Protein AF-M9ZDR6-F1 (afdb_monomer)

Foldseek 3Di:
DWDDDPPAGADDLVCLVVLVVVLVCCLPDPVLVPDDLQVSLVVNLLSQLRNVNDPDCSNVVSLVSSQVSCVVVVHHRDDPDPVCVVVVVVVSVVD

pLDDT: mean 95.87, std 4.5, range [72.38, 98.75]

Structure (mmCIF, N/CA/C/O backbone):
data_AF-M9ZDR6-F1
#
_entry.id   AF-M9ZDR6-F1
#
loop_
_atom_site.group_PDB
_atom_site.id
_atom_site.type_symbol
_atom_site.label_atom_id
_atom_site.label_alt_id
_atom_site.label_comp_id
_atom_site.label_asym_id
_atom_site.label_entity_id
_atom_site.label_seq_id
_atom_site.pdbx_PDB_ins_code
_atom_site.Cartn_x
_atom_site.Cartn_y
_atom_site.Cartn_z
_atom_site.occupancy
_atom_site.B_iso_or_equiv
_atom_site.auth_seq_id
_atom_site.auth_comp_id
_atom_site.auth_asym_id
_atom_site.auth_atom_id
_atom_site.pdbx_PDB_model_num
ATOM 1 N N . ASN A 1 1 ? 20.556 -8.997 -0.919 1.00 72.38 1 ASN A N 1
ATOM 2 C CA . ASN A 1 1 ? 21.274 -7.868 -1.552 1.00 72.38 1 ASN A CA 1
ATOM 3 C C . ASN A 1 1 ? 20.327 -6.698 -1.705 1.00 72.38 1 ASN A C 1
ATOM 5 O O . ASN A 1 1 ? 19.157 -6.939 -1.975 1.00 72.38 1 ASN A O 1
ATOM 9 N N . GLN A 1 2 ? 20.818 -5.475 -1.496 1.00 87.25 2 GLN A N 1
ATOM 10 C CA . GLN A 1 2 ? 20.061 -4.247 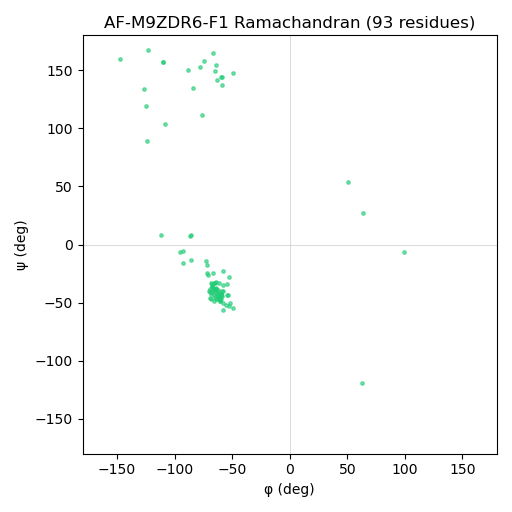-1.751 1.00 87.25 2 GLN A CA 1
ATOM 11 C C . GLN A 1 2 ? 19.644 -4.176 -3.228 1.00 87.25 2 GLN A C 1
ATOM 13 O O . GLN A 1 2 ? 20.406 -4.595 -4.101 1.00 87.25 2 GLN A O 1
ATOM 18 N N . VAL A 1 3 ? 18.452 -3.640 -3.495 1.00 88.38 3 VAL A N 1
ATOM 19 C CA . VAL A 1 3 ? 17.926 -3.411 -4.850 1.00 88.38 3 VAL A CA 1
ATOM 20 C C . VAL A 1 3 ? 17.570 -1.937 -5.048 1.00 88.38 3 VAL A C 1
ATOM 22 O O . VAL A 1 3 ? 17.505 -1.183 -4.078 1.00 88.38 3 VAL A O 1
ATOM 25 N N . PHE A 1 4 ? 17.337 -1.547 -6.301 1.00 88.50 4 PHE A N 1
ATOM 26 C CA . PHE A 1 4 ? 16.939 -0.198 -6.711 1.00 88.50 4 PHE A CA 1
ATOM 27 C C . PHE A 1 4 ? 15.667 -0.288 -7.557 1.00 88.50 4 PHE A C 1
ATOM 29 O O . PHE A 1 4 ? 15.576 -1.139 -8.446 1.00 88.50 4 PHE A O 1
ATOM 36 N N . VAL A 1 5 ? 14.685 0.570 -7.283 1.00 86.81 5 VAL A N 1
ATOM 37 C CA . VAL A 1 5 ? 13.368 0.553 -7.936 1.00 86.81 5 VAL A CA 1
ATOM 38 C C . VAL A 1 5 ? 13.114 1.923 -8.557 1.00 86.81 5 VAL A C 1
ATOM 40 O O . VAL A 1 5 ? 12.580 2.817 -7.912 1.00 86.81 5 VAL A O 1
ATOM 43 N N . GLY A 1 6 ? 13.527 2.114 -9.812 1.00 87.88 6 GLY A N 1
ATOM 44 C CA . GLY A 1 6 ? 13.539 3.455 -10.407 1.00 87.88 6 GLY A CA 1
ATOM 45 C C . GLY A 1 6 ? 14.502 4.361 -9.635 1.00 87.88 6 GLY A C 1
ATOM 46 O O . GLY A 1 6 ? 15.684 4.039 -9.541 1.00 87.88 6 GLY A O 1
ATOM 47 N N . HIS A 1 7 ? 13.994 5.452 -9.057 1.00 88.31 7 HIS A N 1
ATOM 48 C CA . HIS A 1 7 ? 14.760 6.339 -8.171 1.00 88.31 7 HIS A CA 1
ATOM 49 C C . HIS A 1 7 ? 14.638 5.980 -6.679 1.00 88.31 7 HIS A C 1
ATOM 51 O O . HIS A 1 7 ? 15.329 6.571 -5.852 1.00 88.31 7 HIS A O 1
ATOM 57 N N . HIS A 1 8 ? 13.786 5.011 -6.325 1.00 90.50 8 HIS A N 1
ATOM 58 C CA . HIS A 1 8 ? 13.567 4.590 -4.942 1.00 90.50 8 HIS A CA 1
ATOM 59 C C . HIS A 1 8 ? 14.614 3.571 -4.480 1.00 90.50 8 HIS A C 1
ATOM 61 O O . HIS A 1 8 ? 14.903 2.586 -5.173 1.00 90.50 8 HIS A O 1
ATOM 67 N N . ILE A 1 9 ? 15.135 3.783 -3.270 1.00 93.50 9 ILE A N 1
ATOM 68 C CA . ILE A 1 9 ? 15.995 2.838 -2.556 1.00 93.50 9 ILE A CA 1
ATOM 69 C C . ILE A 1 9 ? 15.168 2.271 -1.392 1.00 93.50 9 ILE A C 1
ATOM 71 O O . ILE A 1 9 ? 14.965 2.972 -0.399 1.00 93.50 9 ILE A O 1
ATOM 75 N N . PRO A 1 10 ? 14.664 1.027 -1.491 1.00 93.81 10 PRO A N 1
ATOM 76 C CA . PRO A 1 10 ? 13.891 0.418 -0.418 1.00 93.81 10 PRO A CA 1
ATOM 77 C C . PRO A 1 10 ? 14.753 0.159 0.825 1.00 93.81 10 PRO A C 1
ATOM 79 O O . PRO A 1 10 ? 15.987 0.159 0.723 1.00 93.81 10 PRO A O 1
ATOM 82 N N . PRO A 1 11 ? 14.123 -0.110 1.986 1.00 93.81 11 PRO A N 1
ATOM 83 C CA . PRO A 1 11 ? 14.837 -0.465 3.204 1.00 93.81 11 PRO A CA 1
ATOM 84 C C . PRO A 1 11 ? 15.880 -1.561 2.985 1.00 93.81 11 PRO A C 1
ATOM 86 O O . PRO A 1 11 ? 15.700 -2.468 2.166 1.00 93.81 11 PRO A O 1
ATOM 89 N N . HIS A 1 12 ? 16.963 -1.498 3.758 1.00 95.50 12 HIS A N 1
ATOM 90 C CA . HIS A 1 12 ? 18.004 -2.513 3.699 1.00 95.50 12 HIS A CA 1
ATOM 91 C C . HIS A 1 12 ? 17.418 -3.903 4.013 1.00 95.50 12 HIS A C 1
ATOM 93 O O . HIS A 1 12 ? 16.548 -4.003 4.880 1.00 95.50 12 HIS A O 1
ATOM 99 N N . PRO A 1 13 ? 17.879 -5.005 3.382 1.00 93.56 13 PRO A N 1
ATOM 100 C CA . PRO A 1 13 ? 17.313 -6.338 3.613 1.00 93.56 13 PRO A CA 1
ATOM 101 C C . PRO A 1 13 ? 17.242 -6.772 5.085 1.00 93.56 13 PRO A C 1
ATOM 103 O O . PRO A 1 13 ? 16.365 -7.548 5.448 1.00 93.56 13 PRO A O 1
ATOM 106 N N . GLN A 1 14 ? 18.143 -6.267 5.934 1.00 96.06 14 GLN A N 1
ATOM 107 C CA . GLN A 1 14 ? 18.134 -6.530 7.380 1.00 96.06 14 GLN A CA 1
ATOM 108 C C . GLN A 1 14 ? 16.974 -5.830 8.114 1.00 96.06 14 GLN A C 1
ATOM 110 O O . GLN A 1 14 ? 16.516 -6.323 9.139 1.00 96.06 14 GLN A O 1
ATOM 115 N N . ASP A 1 15 ? 16.471 -4.720 7.572 1.00 96.62 15 ASP A N 1
ATOM 116 C CA . ASP A 1 15 ? 15.372 -3.926 8.129 1.00 96.62 15 ASP A CA 1
ATOM 117 C C . ASP A 1 15 ? 13.994 -4.333 7.592 1.00 96.62 15 ASP A C 1
ATOM 119 O O . ASP A 1 15 ? 12.973 -3.978 8.184 1.00 96.62 15 ASP A O 1
ATOM 123 N N . VAL A 1 16 ? 13.936 -5.091 6.489 1.00 96.81 16 VAL A N 1
ATOM 124 C CA . VAL A 1 16 ? 12.677 -5.490 5.831 1.00 96.81 16 VAL A CA 1
ATOM 125 C C . VAL A 1 16 ? 11.717 -6.167 6.809 1.00 96.81 16 VAL A C 1
ATOM 127 O O . VAL A 1 16 ? 10.529 -5.852 6.814 1.00 96.81 16 VAL A O 1
ATOM 130 N N . GLN A 1 17 ? 12.211 -7.065 7.668 1.00 97.75 17 GLN A N 1
ATOM 131 C CA . GLN A 1 17 ? 11.362 -7.759 8.639 1.00 97.75 17 GLN A CA 1
ATOM 132 C C . GLN A 1 17 ? 10.704 -6.783 9.623 1.00 97.75 17 GLN A C 1
ATOM 134 O O . GLN A 1 17 ? 9.500 -6.882 9.860 1.00 97.75 17 GLN A O 1
ATOM 139 N N . ARG A 1 18 ? 11.472 -5.825 10.157 1.00 98.25 18 ARG A N 1
ATOM 140 C CA . ARG A 1 18 ? 10.964 -4.798 11.075 1.00 98.25 18 ARG A CA 1
ATOM 141 C C . ARG A 1 18 ? 9.916 -3.926 10.384 1.00 98.25 18 ARG A C 1
ATOM 143 O O . ARG A 1 18 ? 8.823 -3.752 10.910 1.00 98.25 18 ARG A O 1
ATOM 150 N N . HIS A 1 19 ? 10.192 -3.458 9.170 1.00 98.25 19 HIS A N 1
ATOM 151 C CA . HIS A 1 19 ? 9.236 -2.639 8.422 1.00 98.25 19 HIS A CA 1
ATOM 152 C C . HIS A 1 19 ? 7.963 -3.393 8.021 1.00 98.25 19 HIS A C 1
ATOM 154 O O . HIS A 1 19 ? 6.880 -2.812 7.999 1.00 98.25 19 HIS A O 1
ATOM 160 N N . MET A 1 20 ? 8.052 -4.695 7.743 1.00 98.56 20 MET A N 1
ATOM 161 C CA . MET A 1 20 ? 6.864 -5.522 7.518 1.00 98.56 20 MET A CA 1
ATOM 162 C C . MET A 1 20 ? 6.025 -5.684 8.790 1.00 98.56 20 MET A C 1
ATOM 164 O O . MET A 1 20 ? 4.798 -5.687 8.705 1.00 98.56 20 MET A O 1
ATOM 168 N N . GLN A 1 21 ? 6.655 -5.784 9.964 1.00 98.62 21 GLN A N 1
ATOM 169 C CA . GLN A 1 21 ? 5.941 -5.797 11.246 1.00 98.62 21 GLN A CA 1
ATOM 170 C C . GLN A 1 21 ? 5.232 -4.461 11.498 1.00 98.62 21 GLN A C 1
ATOM 172 O O . GLN A 1 21 ? 4.047 -4.464 11.823 1.00 98.62 21 GLN A O 1
ATOM 177 N N . GLU A 1 22 ? 5.912 -3.337 11.264 1.00 98.56 22 GLU A N 1
ATOM 178 C CA . GLU A 1 22 ? 5.332 -1.988 11.352 1.00 98.56 22 GLU A CA 1
ATOM 179 C C . GLU A 1 22 ? 4.152 -1.811 10.385 1.00 98.56 22 GLU A C 1
ATOM 181 O O . GLU A 1 22 ? 3.105 -1.288 10.765 1.00 98.56 22 GLU A O 1
ATOM 186 N N . LEU A 1 23 ? 4.278 -2.300 9.146 1.00 98.56 23 LEU A N 1
ATOM 187 C CA . LEU A 1 23 ? 3.196 -2.282 8.162 1.00 98.56 23 LEU A CA 1
ATOM 188 C C . LEU A 1 23 ? 1.981 -3.075 8.649 1.00 98.56 23 LEU A C 1
ATOM 190 O O . LEU A 1 23 ? 0.861 -2.574 8.590 1.00 98.56 23 LEU A O 1
ATOM 194 N N . VAL A 1 24 ? 2.179 -4.300 9.139 1.00 98.56 24 VAL A N 1
ATOM 195 C CA . VAL A 1 24 ? 1.078 -5.125 9.656 1.00 98.56 24 VAL A CA 1
ATOM 196 C C . VAL A 1 24 ? 0.449 -4.488 10.893 1.00 98.56 24 VAL A C 1
ATOM 198 O O . VAL A 1 24 ? -0.773 -4.508 11.023 1.00 98.56 24 VAL A O 1
ATOM 201 N N . GLN A 1 25 ? 1.246 -3.884 11.774 1.00 98.75 25 GLN A N 1
ATOM 202 C CA . GLN A 1 25 ? 0.732 -3.155 12.929 1.00 98.75 25 GLN A CA 1
ATOM 203 C C . GLN A 1 25 ? -0.138 -1.971 12.494 1.00 98.75 25 GLN A C 1
ATOM 205 O O . GLN A 1 25 ? -1.252 -1.828 12.991 1.00 98.75 25 GLN A O 1
ATOM 210 N N . TRP A 1 26 ? 0.320 -1.173 11.525 1.00 98.69 26 TRP A N 1
ATOM 211 C CA . TRP A 1 26 ? -0.459 -0.067 10.970 1.00 98.69 26 TRP A CA 1
ATOM 212 C C . TRP A 1 26 ? -1.741 -0.552 10.281 1.00 98.69 26 TRP A C 1
ATOM 214 O O . TRP A 1 26 ? -2.801 0.007 10.519 1.00 98.69 26 TRP A O 1
ATOM 224 N N . LEU A 1 27 ? -1.698 -1.637 9.497 1.00 98.56 27 LEU A N 1
ATOM 225 C CA . LEU A 1 27 ? -2.886 -2.180 8.816 1.00 98.56 27 LEU A CA 1
ATOM 226 C C . LEU A 1 27 ? -4.028 -2.560 9.772 1.00 98.56 27 LEU A C 1
ATOM 228 O O . LEU A 1 27 ? -5.172 -2.649 9.322 1.00 98.56 27 LEU A O 1
ATOM 232 N N . ASN A 1 28 ? -3.708 -2.812 11.045 1.00 98.25 28 ASN A N 1
ATOM 233 C CA . ASN A 1 28 ? -4.643 -3.201 12.098 1.00 98.25 28 ASN A CA 1
ATOM 234 C C . ASN A 1 28 ? -4.817 -2.117 13.181 1.00 98.25 28 ASN A C 1
ATOM 236 O O . ASN A 1 28 ? -5.438 -2.395 14.206 1.00 98.25 28 ASN A O 1
ATOM 240 N N . SER A 1 29 ? -4.262 -0.914 12.999 1.00 98.62 29 SER A N 1
ATOM 241 C CA . SER A 1 29 ? -4.400 0.173 13.971 1.00 98.62 29 SER A CA 1
ATOM 242 C C . SER A 1 29 ? -5.771 0.843 13.866 1.00 98.62 29 SER A C 1
ATOM 244 O O . SER A 1 29 ? -6.379 0.884 12.796 1.00 98.62 29 SER A O 1
ATOM 246 N N . GLU A 1 30 ? -6.253 1.414 14.973 1.00 98.12 30 GLU A N 1
ATOM 247 C CA . GLU A 1 30 ? -7.500 2.191 14.972 1.00 98.12 30 GLU A CA 1
ATOM 248 C C . GLU A 1 30 ? -7.433 3.368 13.995 1.00 98.12 30 GLU A C 1
ATOM 250 O O . GLU A 1 30 ? -8.389 3.610 13.265 1.00 98.12 30 GLU A O 1
ATOM 255 N N . GLU A 1 31 ? -6.281 4.042 13.928 1.00 97.25 31 GLU A N 1
ATOM 256 C CA . GLU A 1 31 ? -6.021 5.139 12.993 1.00 97.25 31 GLU A CA 1
ATOM 257 C C . GLU A 1 31 ? -6.274 4.711 11.544 1.00 97.25 31 GLU A C 1
ATOM 259 O O . GLU A 1 31 ? -7.046 5.353 10.836 1.00 97.25 31 GLU A O 1
ATOM 264 N N . ALA A 1 32 ? -5.676 3.599 11.103 1.00 97.81 32 ALA A N 1
ATOM 265 C CA . ALA A 1 32 ? -5.836 3.135 9.731 1.00 97.81 32 ALA A CA 1
ATOM 266 C C . ALA A 1 32 ? -7.278 2.697 9.443 1.00 97.81 32 ALA A C 1
ATOM 268 O O . ALA A 1 32 ? -7.794 2.945 8.355 1.00 97.81 32 ALA A O 1
ATOM 269 N N . LEU A 1 33 ? -7.944 2.072 10.417 1.00 95.88 33 LEU A N 1
ATOM 270 C CA . LEU A 1 33 ? -9.326 1.610 10.281 1.00 95.88 33 LEU A CA 1
ATOM 271 C C . LEU A 1 33 ? -10.358 2.751 10.276 1.00 95.88 33 LEU A C 1
ATOM 273 O O . LEU A 1 33 ? -11.483 2.534 9.827 1.00 95.88 33 LEU A O 1
ATOM 277 N N . GLN A 1 34 ? -9.994 3.948 10.744 1.00 97.62 34 GLN A N 1
ATOM 278 C CA . GLN A 1 34 ? -10.834 5.150 10.677 1.00 97.62 34 GLN A CA 1
ATOM 279 C C . GLN A 1 34 ? -10.702 5.917 9.354 1.00 97.62 34 GLN A C 1
ATOM 281 O O . GLN A 1 34 ? -11.538 6.777 9.066 1.00 97.62 34 GLN A O 1
ATOM 286 N N . LEU A 1 35 ? -9.688 5.615 8.537 1.00 98.56 35 LEU A N 1
ATOM 287 C CA . LEU A 1 35 ? -9.522 6.231 7.223 1.00 98.56 35 LEU A CA 1
ATOM 288 C C . LEU A 1 35 ? -10.672 5.863 6.283 1.00 98.56 35 LEU A C 1
ATOM 290 O O . LEU A 1 35 ? -11.272 4.787 6.369 1.00 98.56 35 LEU A O 1
ATOM 294 N N . HIS A 1 36 ? -10.931 6.730 5.302 1.00 98.56 36 HIS A N 1
ATOM 295 C CA . HIS A 1 36 ? -11.838 6.371 4.220 1.00 98.56 36 HIS A CA 1
ATOM 296 C C . HIS A 1 36 ? -11.305 5.112 3.495 1.00 98.56 36 HIS A C 1
ATOM 298 O O . HIS A 1 36 ? -10.108 5.052 3.203 1.00 98.56 36 HIS A O 1
ATOM 304 N N . PRO A 1 37 ? -12.142 4.116 3.130 1.00 98.56 37 PRO A N 1
ATOM 305 C CA . PRO A 1 37 ? -11.657 2.838 2.591 1.00 98.56 37 PRO A CA 1
ATOM 306 C C . PRO A 1 37 ? -10.735 2.945 1.370 1.00 98.56 37 PRO A C 1
ATOM 308 O O . PRO A 1 37 ? -9.809 2.149 1.214 1.00 98.56 37 PRO A O 1
ATOM 311 N N . VAL A 1 38 ? -10.966 3.943 0.510 1.00 98.44 38 VAL A N 1
ATOM 312 C CA . VAL A 1 38 ? -10.104 4.226 -0.652 1.00 98.44 38 VAL A CA 1
ATOM 313 C C . VAL A 1 38 ? -8.722 4.720 -0.218 1.00 98.44 38 VAL A C 1
ATOM 315 O O . VAL A 1 38 ? -7.720 4.290 -0.782 1.00 98.44 38 VAL A O 1
ATOM 318 N N . GLU A 1 39 ? -8.660 5.579 0.798 1.00 98.50 39 GLU A N 1
ATOM 319 C CA . GLU A 1 39 ? -7.407 6.103 1.341 1.00 98.50 39 GLU A CA 1
ATOM 320 C C . GLU A 1 39 ? -6.625 5.007 2.071 1.00 98.50 39 GLU A C 1
ATOM 322 O O . GLU A 1 39 ? -5.447 4.801 1.780 1.00 98.50 39 GLU A O 1
ATOM 327 N N . TYR A 1 40 ? -7.299 4.219 2.919 1.00 98.69 40 TYR A N 1
ATOM 328 C CA . TYR A 1 40 ? -6.714 3.034 3.553 1.00 98.69 40 TYR A CA 1
ATOM 329 C C . TYR A 1 40 ? -6.082 2.097 2.517 1.00 98.69 40 TYR A C 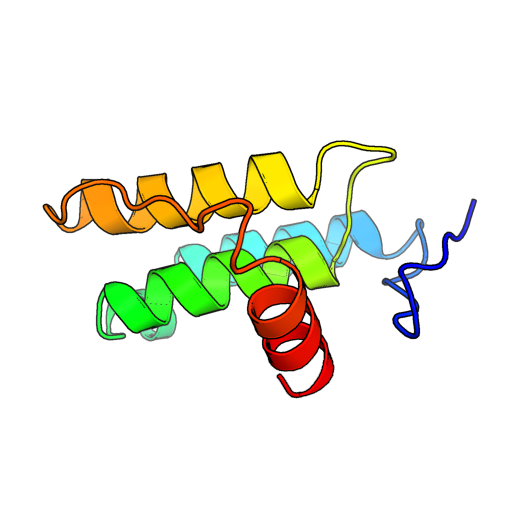1
ATOM 331 O O . TYR A 1 40 ? -4.919 1.711 2.643 1.00 98.69 40 TYR A O 1
ATOM 339 N N . ALA A 1 41 ? -6.827 1.751 1.462 1.00 98.62 41 ALA A N 1
ATOM 340 C CA . ALA A 1 41 ? -6.353 0.839 0.428 1.00 98.62 41 ALA A CA 1
ATOM 341 C C . ALA A 1 41 ? -5.171 1.417 -0.370 1.00 98.62 41 ALA A C 1
ATOM 343 O O . ALA A 1 41 ? -4.225 0.684 -0.673 1.00 98.62 41 ALA A O 1
ATOM 344 N N . ALA A 1 42 ? -5.198 2.718 -0.683 1.00 98.31 42 ALA A N 1
ATOM 345 C CA . ALA A 1 42 ? -4.111 3.406 -1.377 1.00 98.31 42 ALA A CA 1
ATOM 346 C C . ALA A 1 42 ? -2.827 3.457 -0.530 1.00 98.31 42 ALA A C 1
ATOM 348 O O . ALA A 1 42 ? -1.742 3.151 -1.029 1.00 98.31 42 ALA A O 1
ATOM 349 N N . LEU A 1 43 ? -2.943 3.756 0.766 1.00 98.44 43 LEU A N 1
ATOM 350 C CA . LEU A 1 43 ? -1.808 3.776 1.689 1.00 98.44 43 LEU A CA 1
ATOM 351 C C . LEU A 1 43 ? -1.260 2.371 1.965 1.00 98.44 43 LEU A C 1
ATOM 353 O O . LEU A 1 43 ? -0.044 2.186 1.967 1.00 98.44 43 LEU A O 1
ATOM 357 N N . ALA A 1 44 ? -2.122 1.364 2.128 1.00 98.56 44 ALA A 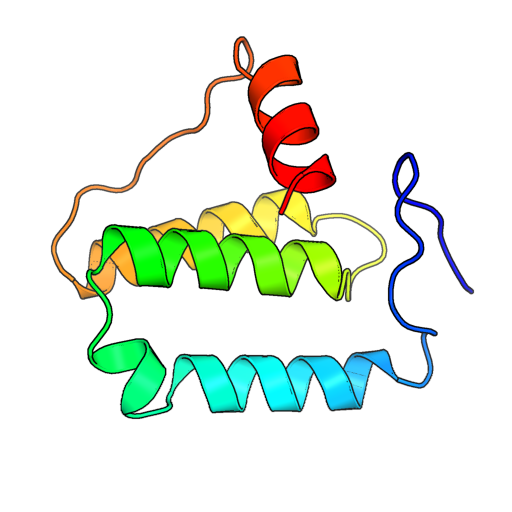N 1
ATOM 358 C CA . ALA A 1 44 ? -1.709 -0.034 2.266 1.00 98.56 44 ALA A CA 1
ATOM 359 C C . ALA A 1 44 ? -0.904 -0.510 1.047 1.00 98.56 44 ALA A C 1
ATOM 361 O O . ALA A 1 44 ? 0.149 -1.138 1.188 1.00 98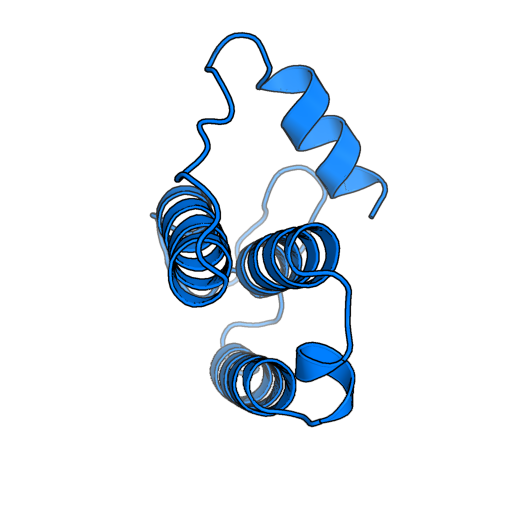.56 44 ALA A O 1
ATOM 362 N N . HIS A 1 45 ? -1.377 -0.165 -0.155 1.00 98.56 45 HIS A N 1
ATOM 363 C CA . HIS A 1 45 ? -0.660 -0.404 -1.401 1.00 98.56 45 HIS A CA 1
ATOM 364 C C . HIS A 1 45 ? 0.720 0.265 -1.391 1.00 98.56 45 HIS A C 1
ATOM 366 O O . HIS A 1 45 ? 1.731 -0.412 -1.597 1.00 98.56 45 HIS A O 1
ATOM 372 N N . TYR A 1 46 ? 0.755 1.581 -1.158 1.00 98.19 46 TYR A N 1
ATOM 373 C CA . TYR A 1 46 ? 1.979 2.376 -1.189 1.00 98.19 46 TYR A CA 1
ATO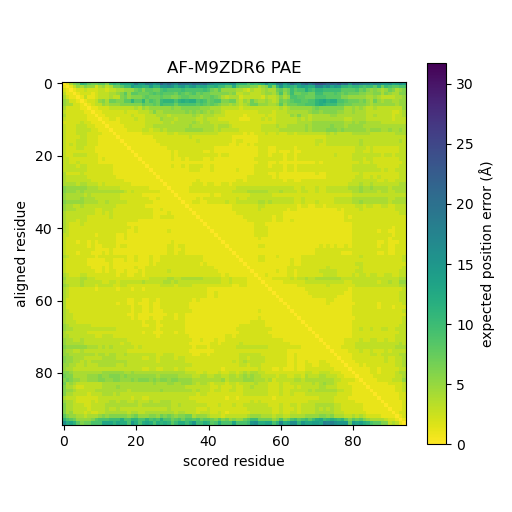M 374 C C . TYR A 1 46 ? 3.011 1.855 -0.188 1.00 98.19 46 TYR A C 1
ATOM 376 O O . TYR A 1 46 ? 4.132 1.540 -0.581 1.00 98.19 46 TYR A O 1
ATOM 384 N N . LYS A 1 47 ? 2.618 1.655 1.076 1.00 98.31 47 LYS A N 1
ATOM 385 C CA . LYS A 1 47 ? 3.526 1.195 2.133 1.00 98.31 47 LYS A CA 1
ATOM 386 C C . LYS A 1 47 ? 4.169 -0.154 1.793 1.00 98.31 47 LYS A C 1
ATOM 388 O O . LYS A 1 47 ? 5.367 -0.313 2.002 1.00 98.31 47 LYS A O 1
ATOM 393 N N . LEU A 1 48 ? 3.434 -1.108 1.210 1.00 98.50 48 LEU A N 1
ATOM 394 C CA . LEU A 1 48 ? 4.033 -2.385 0.796 1.00 98.50 48 LEU A CA 1
ATOM 395 C C . LEU A 1 48 ? 4.988 -2.228 -0.401 1.00 98.50 48 LEU A C 1
ATOM 397 O O . LEU A 1 48 ? 6.048 -2.854 -0.420 1.00 98.50 48 LEU A O 1
ATOM 401 N N . VAL A 1 49 ? 4.639 -1.389 -1.389 1.00 97.25 49 VAL A N 1
ATOM 402 C CA . VAL A 1 49 ? 5.545 -1.086 -2.516 1.00 97.25 49 VAL A CA 1
ATOM 403 C C . VAL A 1 49 ? 6.835 -0.434 -2.014 1.00 97.25 49 VAL A C 1
ATOM 405 O O . VAL A 1 49 ? 7.910 -0.803 -2.488 1.00 97.25 49 VAL A O 1
ATOM 408 N N . TYR A 1 50 ? 6.721 0.477 -1.045 1.00 96.31 50 TYR A N 1
ATOM 409 C CA . TYR A 1 50 ? 7.834 1.198 -0.436 1.00 96.31 50 TYR A CA 1
ATOM 410 C C . TYR A 1 50 ? 8.791 0.264 0.317 1.00 96.31 50 TYR A C 1
ATOM 412 O O . TYR A 1 50 ? 10.003 0.341 0.113 1.00 96.31 50 TYR A O 1
ATOM 420 N N . VAL A 1 51 ? 8.257 -0.649 1.144 1.00 97.75 51 VAL A N 1
ATOM 421 C CA . VAL A 1 51 ? 9.065 -1.639 1.883 1.00 97.75 51 VAL A CA 1
ATOM 422 C C . VAL A 1 51 ? 9.758 -2.624 0.937 1.00 97.75 51 VAL A C 1
ATOM 424 O O . VAL A 1 51 ? 10.873 -3.053 1.216 1.00 97.75 51 VAL A O 1
ATOM 427 N N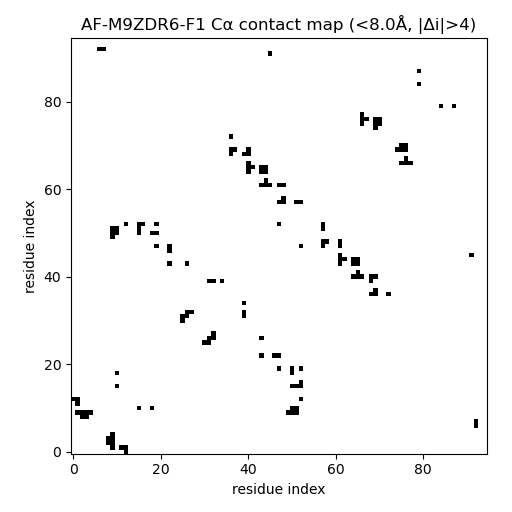 . HIS A 1 52 ? 9.119 -2.962 -0.187 1.00 97.38 52 HIS A N 1
ATOM 428 C CA . HIS A 1 52 ? 9.664 -3.834 -1.231 1.00 97.38 52 HIS A CA 1
ATOM 429 C C . HIS A 1 52 ? 10.231 -5.179 -0.712 1.00 97.38 52 HIS A C 1
ATOM 431 O O . HIS A 1 52 ? 11.385 -5.516 -0.983 1.00 97.38 52 HIS A O 1
ATOM 437 N N . PRO A 1 53 ? 9.446 -5.973 0.042 1.00 97.44 53 PRO A N 1
ATOM 438 C CA . PRO A 1 53 ? 9.969 -7.116 0.795 1.00 97.44 53 PRO A CA 1
ATOM 439 C C . PRO A 1 53 ? 10.368 -8.334 -0.053 1.00 97.44 53 PRO A C 1
ATOM 441 O O . P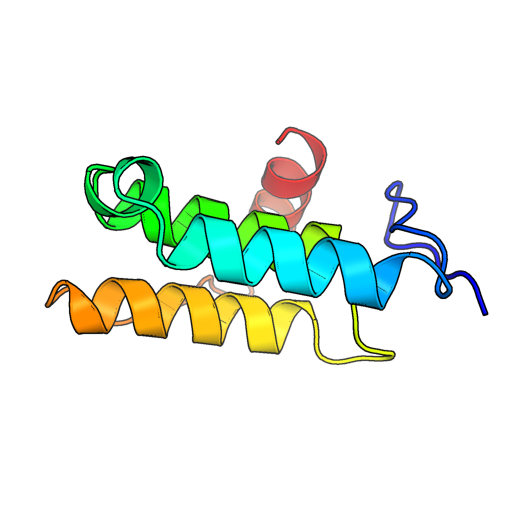RO A 1 53 ? 11.018 -9.245 0.459 1.00 97.44 53 PRO A O 1
ATOM 444 N N . PHE A 1 54 ? 9.957 -8.401 -1.322 1.00 96.44 54 PHE A N 1
ATOM 445 C CA . PHE A 1 54 ? 10.184 -9.561 -2.186 1.00 96.44 54 PHE A CA 1
ATOM 446 C C . PHE A 1 54 ? 11.207 -9.265 -3.286 1.00 96.44 54 PHE A C 1
ATOM 448 O O . PHE A 1 54 ? 11.371 -8.122 -3.703 1.00 96.44 54 PHE A O 1
ATOM 455 N N . VAL A 1 55 ? 11.846 -10.312 -3.818 1.00 93.69 55 VAL A N 1
ATOM 456 C CA . VAL A 1 55 ? 12.753 -10.198 -4.979 1.00 93.69 55 VAL A CA 1
ATOM 457 C C . VAL A 1 55 ? 11.994 -9.767 -6.239 1.00 93.69 55 VAL A C 1
ATOM 459 O O . VAL A 1 55 ? 12.484 -8.965 -7.025 1.00 93.69 55 VAL A O 1
ATOM 462 N N . ASP A 1 56 ? 10.783 -10.288 -6.418 1.00 95.19 56 ASP A N 1
ATOM 463 C CA . ASP A 1 56 ? 9.847 -9.913 -7.473 1.00 95.19 56 ASP A CA 1
ATOM 464 C C . ASP A 1 56 ? 8.415 -10.059 -6.929 1.00 95.19 56 ASP A C 1
ATOM 466 O O . ASP A 1 56 ? 8.167 -10.749 -5.941 1.00 95.19 56 ASP A O 1
ATOM 470 N N . GLY A 1 57 ? 7.454 -9.396 -7.565 1.00 96.94 57 GLY A N 1
ATOM 471 C CA . GLY A 1 57 ? 6.037 -9.514 -7.237 1.00 96.94 57 GLY A CA 1
ATOM 472 C C . GLY A 1 57 ? 5.492 -8.397 -6.357 1.00 96.94 57 GLY A C 1
ATOM 473 O O . GLY A 1 57 ? 4.275 -8.318 -6.233 1.00 96.94 57 GLY A O 1
ATOM 474 N N . ASN A 1 58 ? 6.325 -7.480 -5.850 1.00 97.50 58 ASN A N 1
ATOM 475 C CA . ASN A 1 58 ? 5.906 -6.409 -4.931 1.00 97.50 58 ASN A CA 1
ATOM 476 C C . ASN A 1 58 ? 4.675 -5.643 -5.435 1.00 97.50 58 ASN A C 1
ATOM 478 O O . ASN A 1 58 ? 3.642 -5.646 -4.780 1.00 97.50 58 ASN A O 1
ATOM 482 N N . GLY A 1 59 ? 4.710 -5.100 -6.657 1.00 97.19 59 GLY A N 1
ATOM 483 C CA . GLY A 1 59 ? 3.552 -4.383 -7.206 1.00 97.19 59 GLY A CA 1
ATOM 484 C C . GLY A 1 59 ? 2.305 -5.258 -7.412 1.00 97.19 59 GLY A C 1
ATOM 485 O O . GLY A 1 59 ? 1.185 -4.773 -7.269 1.00 97.19 59 GLY A O 1
ATOM 486 N N . ARG A 1 60 ? 2.465 -6.550 -7.741 1.00 98.25 60 ARG A N 1
ATOM 487 C CA . ARG A 1 60 ? 1.330 -7.484 -7.882 1.00 98.25 60 ARG A CA 1
ATOM 488 C C . ARG A 1 60 ? 0.689 -7.739 -6.519 1.00 98.25 60 ARG A C 1
ATOM 490 O O . ARG A 1 60 ? -0.525 -7.602 -6.395 1.00 98.25 60 ARG A O 1
ATOM 497 N N . THR A 1 61 ? 1.502 -8.020 -5.506 1.00 98.56 61 THR A N 1
ATOM 498 C CA . THR A 1 61 ? 1.048 -8.234 -4.131 1.00 98.56 61 THR A CA 1
ATOM 499 C C . THR A 1 61 ? 0.419 -6.973 -3.543 1.00 98.56 61 THR A C 1
ATOM 501 O O . THR A 1 61 ? -0.650 -7.063 -2.951 1.00 98.56 61 THR A O 1
ATOM 504 N N . SER A 1 62 ? 0.987 -5.787 -3.779 1.00 98.50 62 SER A N 1
ATOM 505 C CA . SER A 1 62 ? 0.412 -4.521 -3.303 1.00 98.50 62 SER A CA 1
ATOM 506 C C . SER A 1 62 ? -0.960 -4.232 -3.901 1.00 98.50 62 SER A C 1
ATOM 508 O O . SER A 1 62 ? -1.856 -3.799 -3.181 1.00 98.50 62 SER A O 1
ATOM 510 N N . ARG A 1 63 ? -1.183 -4.523 -5.190 1.00 98.56 63 ARG A N 1
ATOM 511 C CA . ARG A 1 63 ? -2.517 -4.387 -5.808 1.00 98.56 63 ARG A CA 1
ATOM 512 C C . ARG A 1 63 ? -3.524 -5.404 -5.272 1.00 98.56 63 ARG A C 1
ATOM 514 O O . ARG A 1 63 ? -4.703 -5.083 -5.151 1.00 98.56 63 ARG A O 1
ATOM 521 N N . LEU A 1 64 ? -3.076 -6.611 -4.927 1.00 98.69 64 LEU A N 1
ATOM 522 C CA . LEU A 1 64 ? -3.928 -7.592 -4.251 1.00 98.69 64 LEU A CA 1
ATOM 523 C C . LEU A 1 64 ? -4.276 -7.143 -2.826 1.00 98.69 64 LEU A C 1
ATOM 525 O O . LEU A 1 64 ? -5.437 -7.238 -2.441 1.00 98.69 64 LEU A O 1
ATOM 529 N N . LEU A 1 65 ? -3.314 -6.599 -2.074 1.00 98.75 65 LEU A N 1
ATOM 530 C CA . LEU A 1 65 ? -3.541 -6.057 -0.730 1.00 98.75 65 LEU A CA 1
ATOM 531 C C . LEU A 1 65 ? -4.523 -4.874 -0.752 1.00 98.75 65 LEU A C 1
ATOM 533 O O . LEU A 1 65 ? -5.461 -4.841 0.041 1.00 98.75 65 LEU A O 1
ATOM 537 N N . MET A 1 66 ? -4.354 -3.955 -1.705 1.00 98.75 66 MET A N 1
ATOM 538 C CA . MET A 1 66 ? -5.286 -2.855 -1.972 1.00 98.75 66 MET A CA 1
ATOM 539 C C . MET A 1 66 ? -6.717 -3.367 -2.169 1.00 98.75 66 MET A C 1
ATOM 541 O O . MET A 1 66 ? -7.643 -2.931 -1.489 1.00 98.75 66 MET A O 1
ATOM 545 N N . ASN A 1 67 ? -6.892 -4.334 -3.075 1.00 98.75 67 ASN A N 1
ATOM 546 C CA . ASN A 1 67 ? -8.205 -4.894 -3.376 1.00 98.75 67 ASN A CA 1
ATOM 547 C C . ASN A 1 67 ? -8.781 -5.695 -2.207 1.00 98.75 67 ASN A C 1
ATOM 549 O O . ASN A 1 67 ? -9.985 -5.633 -1.983 1.00 98.75 67 ASN A O 1
ATOM 553 N N . LEU A 1 68 ? -7.954 -6.383 -1.418 1.00 98.62 68 LEU A N 1
ATOM 554 C CA . LEU A 1 68 ? -8.403 -7.039 -0.191 1.00 98.62 68 LEU A CA 1
ATOM 555 C C . LEU A 1 68 ? -8.993 -6.024 0.801 1.00 98.62 68 LEU A C 1
ATOM 557 O O . LEU A 1 68 ? -10.058 -6.280 1.361 1.00 98.62 68 LEU A O 1
ATOM 561 N N . GLY A 1 69 ? -8.333 -4.877 0.996 1.00 98.12 69 GLY A N 1
ATOM 562 C CA . GLY A 1 69 ? -8.837 -3.788 1.841 1.00 98.12 69 GLY A CA 1
ATOM 563 C C . GLY A 1 69 ? -10.178 -3.239 1.347 1.00 98.12 69 GLY A C 1
ATOM 564 O O . GLY A 1 69 ? -11.141 -3.177 2.111 1.00 98.12 69 GLY A O 1
ATOM 565 N N . LEU A 1 70 ? -10.274 -2.939 0.049 1.00 98.69 70 LEU A N 1
ATOM 566 C CA . LEU A 1 70 ? -11.516 -2.473 -0.580 1.00 98.69 70 LEU A CA 1
ATOM 567 C C . LEU A 1 70 ? -12.656 -3.490 -0.434 1.00 98.69 70 LEU A C 1
ATOM 569 O O . LEU A 1 70 ? -13.757 -3.135 -0.016 1.00 98.69 70 LEU A O 1
ATOM 573 N N . MET A 1 71 ? -12.389 -4.767 -0.712 1.00 98.62 71 MET A N 1
ATOM 574 C CA . MET A 1 71 ? -13.393 -5.829 -0.627 1.00 98.62 71 MET A CA 1
ATOM 575 C C . MET A 1 71 ? -13.895 -6.038 0.806 1.00 98.62 71 MET A C 1
ATOM 577 O O . MET A 1 71 ? -15.095 -6.225 1.005 1.00 98.62 71 MET A O 1
ATOM 581 N N . LYS A 1 72 ? -13.016 -5.945 1.815 1.00 97.56 72 LYS A N 1
ATOM 582 C CA . LYS A 1 72 ? -13.418 -5.980 3.234 1.00 97.56 72 LYS A CA 1
ATOM 583 C C . LYS A 1 72 ? -14.358 -4.827 3.601 1.00 97.56 72 LYS A C 1
ATOM 585 O O . LYS A 1 72 ? -15.268 -5.025 4.399 1.00 97.56 72 LYS A O 1
ATOM 590 N N . ALA A 1 73 ? -14.187 -3.664 2.975 1.00 97.94 73 ALA A N 1
ATOM 591 C CA . ALA A 1 73 ? -15.064 -2.503 3.128 1.00 97.94 73 ALA A CA 1
ATOM 592 C C . ALA A 1 73 ? -16.296 -2.518 2.194 1.00 97.94 73 ALA A C 1
ATOM 594 O O . ALA A 1 73 ? -17.029 -1.534 2.125 1.00 97.94 73 ALA A O 1
ATOM 595 N N . ARG A 1 74 ? -16.549 -3.625 1.480 1.00 98.19 74 ARG A N 1
ATOM 596 C CA . ARG A 1 74 ? -17.640 -3.799 0.498 1.00 98.19 74 ARG A CA 1
ATOM 597 C C . ARG A 1 74 ? -17.562 -2.889 -0.735 1.00 98.19 74 ARG A C 1
ATOM 599 O O . ARG A 1 74 ? -18.581 -2.624 -1.369 1.00 98.19 74 ARG A O 1
ATOM 606 N N . TYR A 1 75 ? -16.357 -2.471 -1.113 1.00 98.44 75 TYR A N 1
ATOM 607 C CA . TYR A 1 75 ? -16.084 -1.846 -2.407 1.00 98.44 75 TYR A CA 1
ATOM 608 C C . TYR A 1 75 ? -15.744 -2.923 -3.449 1.00 98.44 75 TYR A C 1
ATOM 610 O O . TYR A 1 75 ? -15.196 -3.975 -3.099 1.00 98.44 75 TYR A O 1
ATOM 618 N N . PRO A 1 76 ? -16.047 -2.692 -4.738 1.00 98.31 76 PRO A N 1
ATOM 619 C CA . PRO A 1 76 ? -15.604 -3.589 -5.794 1.00 98.31 76 PRO A CA 1
ATOM 620 C C . PRO A 1 76 ? -14.069 -3.573 -5.904 1.00 98.31 76 PRO A C 1
ATOM 622 O O . PRO A 1 76 ? -13.445 -2.537 -5.653 1.00 98.31 76 PRO A O 1
ATOM 625 N N . PRO A 1 77 ? -13.440 -4.687 -6.314 1.00 97.88 77 PRO A N 1
ATOM 626 C CA . PRO A 1 77 ? -12.024 -4.676 -6.646 1.00 97.88 77 PRO A CA 1
ATOM 627 C C . PRO A 1 77 ? -11.780 -3.758 -7.848 1.00 97.88 77 PRO A C 1
ATOM 629 O O . PRO A 1 77 ? -12.560 -3.732 -8.801 1.00 97.88 77 PRO A O 1
ATOM 632 N N . ILE A 1 78 ? -10.669 -3.028 -7.819 1.00 98.06 78 ILE A N 1
ATOM 633 C CA . ILE A 1 78 ? -10.280 -2.103 -8.883 1.00 98.06 78 ILE A CA 1
ATOM 634 C C . ILE A 1 78 ? -9.067 -2.626 -9.651 1.00 98.06 78 ILE A C 1
ATOM 636 O O . ILE A 1 78 ? -8.269 -3.426 -9.156 1.00 98.06 78 ILE A O 1
ATOM 640 N N . THR A 1 79 ? -8.919 -2.151 -10.885 1.00 97.94 79 THR A N 1
ATOM 641 C CA . THR A 1 79 ? -7.771 -2.459 -11.741 1.00 97.94 79 THR A CA 1
ATOM 642 C C . THR A 1 79 ? -7.119 -1.165 -12.200 1.00 97.94 79 THR A C 1
ATOM 644 O O . THR A 1 79 ? -7.743 -0.370 -12.899 1.00 97.94 79 THR A O 1
ATOM 647 N N . ILE A 1 80 ? -5.845 -0.986 -11.844 1.00 96.81 80 ILE A N 1
ATOM 648 C CA . ILE A 1 80 ? -4.981 0.030 -12.452 1.00 96.81 80 ILE A CA 1
ATOM 649 C C . ILE A 1 80 ? -4.580 -0.511 -13.820 1.00 96.81 80 ILE A C 1
ATOM 651 O O . ILE A 1 80 ? -3.892 -1.534 -13.908 1.00 96.81 80 ILE A O 1
ATOM 655 N N . ARG A 1 81 ? -5.079 0.115 -14.886 1.00 96.50 81 ARG A N 1
ATOM 656 C CA . ARG A 1 81 ? -4.924 -0.427 -16.237 1.00 96.50 81 ARG A CA 1
ATOM 657 C C . ARG A 1 81 ? -3.499 -0.235 -16.751 1.00 96.50 81 ARG A C 1
ATOM 659 O O . ARG A 1 81 ? -2.770 0.647 -16.299 1.00 96.50 81 ARG A O 1
ATOM 666 N N . LYS A 1 82 ? -3.101 -1.050 -17.731 1.00 93.56 82 LYS A N 1
ATOM 667 C CA . LYS A 1 82 ? -1.751 -1.010 -18.317 1.00 93.56 82 LYS A CA 1
ATOM 668 C C . LYS A 1 82 ? -1.426 0.368 -18.902 1.00 93.56 82 LYS A C 1
ATOM 670 O O . LYS A 1 82 ? -0.287 0.818 -18.808 1.00 93.56 82 LYS A O 1
ATOM 675 N N . GLU A 1 83 ? -2.422 1.040 -19.466 1.00 96.88 83 GLU A N 1
ATOM 676 C CA . GLU A 1 83 ? -2.292 2.359 -20.090 1.00 96.88 83 GLU A CA 1
ATOM 677 C C . GLU A 1 83 ? -1.951 3.442 -19.056 1.00 96.88 83 GLU A C 1
ATOM 679 O O . GLU A 1 83 ? -1.306 4.431 -19.385 1.00 96.88 83 GLU A O 1
ATOM 684 N N . GLN A 1 84 ? -2.306 3.220 -17.786 1.00 95.94 84 GLN A N 1
ATOM 685 C CA . GLN A 1 84 ? -2.055 4.141 -16.674 1.00 95.94 84 GLN A CA 1
ATOM 686 C C . GLN A 1 84 ? -0.675 3.937 -16.038 1.00 95.94 84 GLN A C 1
ATOM 688 O O . GLN A 1 84 ? -0.378 4.528 -15.006 1.00 95.94 84 GLN A O 1
ATOM 693 N N . ARG A 1 85 ? 0.193 3.097 -16.620 1.00 92.94 85 ARG A N 1
ATOM 694 C CA . ARG A 1 85 ? 1.499 2.761 -16.033 1.00 92.94 85 ARG A CA 1
ATOM 695 C C . ARG A 1 85 ? 2.343 4.000 -15.727 1.00 92.94 85 ARG A C 1
ATOM 697 O O . ARG A 1 85 ? 2.957 4.044 -14.669 1.00 92.94 85 ARG A O 1
ATOM 704 N N . ALA A 1 86 ? 2.387 4.973 -16.637 1.00 94.81 8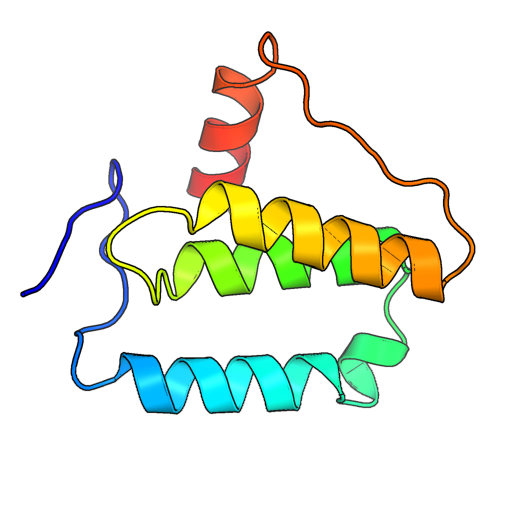6 ALA A N 1
ATOM 705 C CA . ALA A 1 86 ? 3.179 6.189 -16.446 1.00 94.81 86 ALA A CA 1
ATOM 706 C C . ALA A 1 86 ? 2.644 7.040 -15.284 1.00 94.81 86 ALA A C 1
ATOM 708 O O . ALA A 1 86 ? 3.407 7.400 -14.396 1.00 94.81 86 ALA A O 1
ATOM 709 N N . GLU A 1 87 ? 1.331 7.279 -15.256 1.00 96.25 87 GLU A N 1
ATOM 710 C CA . GLU A 1 87 ? 0.643 8.007 -14.181 1.00 96.25 87 GLU A CA 1
ATOM 711 C C . GLU A 1 87 ? 0.825 7.314 -12.824 1.00 96.25 87 GLU A C 1
ATOM 713 O O . GLU A 1 87 ? 1.138 7.957 -11.829 1.00 96.25 87 GLU A O 1
ATOM 718 N N . TYR A 1 88 ? 0.710 5.987 -12.799 1.00 95.06 88 TYR A N 1
ATOM 719 C CA . TYR A 1 88 ? 0.898 5.179 -11.600 1.00 95.06 88 TYR A CA 1
ATOM 720 C C . TYR A 1 88 ? 2.303 5.319 -11.001 1.00 95.06 88 TYR A C 1
ATOM 722 O O . TYR A 1 88 ? 2.431 5.504 -9.794 1.00 95.06 88 TYR A O 1
ATOM 730 N N . TYR A 1 89 ? 3.357 5.236 -11.820 1.00 93.06 89 TYR A N 1
ATOM 731 C CA . TYR A 1 89 ? 4.723 5.419 -11.319 1.00 93.06 89 TYR A CA 1
ATOM 732 C C . TYR A 1 89 ? 4.993 6.869 -10.913 1.00 93.06 89 TYR A C 1
ATOM 734 O O . TYR A 1 89 ? 5.601 7.083 -9.874 1.00 93.06 89 TYR A O 1
ATOM 742 N N . ALA A 1 90 ? 4.479 7.847 -11.665 1.00 93.25 90 ALA A N 1
ATOM 743 C CA . ALA A 1 90 ? 4.599 9.254 -11.291 1.00 93.25 90 ALA A CA 1
ATOM 744 C C . ALA A 1 90 ? 3.956 9.536 -9.923 1.00 93.25 90 ALA A C 1
ATOM 746 O O . ALA A 1 90 ? 4.559 10.206 -9.094 1.00 93.25 90 ALA A O 1
ATOM 747 N N . ALA A 1 91 ? 2.774 8.968 -9.657 1.00 93.44 91 ALA A N 1
ATOM 748 C CA . ALA A 1 91 ? 2.106 9.104 -8.367 1.00 93.44 91 ALA A CA 1
ATOM 749 C C . ALA A 1 91 ? 2.898 8.456 -7.219 1.00 93.44 91 ALA A C 1
ATOM 751 O O . ALA A 1 91 ? 2.932 9.005 -6.121 1.00 93.44 91 ALA A O 1
ATOM 752 N N . LEU A 1 92 ? 3.546 7.309 -7.466 1.00 92.44 92 LEU A N 1
ATOM 753 C CA . LEU A 1 92 ? 4.405 6.653 -6.474 1.00 92.44 92 LEU A CA 1
ATOM 754 C C . LEU A 1 92 ? 5.671 7.454 -6.157 1.00 92.44 92 LEU A C 1
ATOM 756 O O . LEU A 1 92 ? 6.100 7.438 -5.011 1.00 92.44 92 LEU A O 1
ATOM 760 N N . ASP A 1 93 ? 6.248 8.138 -7.144 1.00 88.69 93 ASP A N 1
ATOM 761 C CA . ASP A 1 93 ? 7.449 8.956 -6.947 1.00 88.69 93 ASP A CA 1
ATOM 762 C C . ASP A 1 93 ? 7.158 10.243 -6.148 1.00 88.69 93 ASP A C 1
ATOM 764 O O . ASP A 1 93 ? 8.062 10.802 -5.531 1.00 88.69 93 ASP A O 1
ATOM 768 N N . THR A 1 94 ? 5.911 10.729 -6.160 1.00 86.81 94 THR A N 1
ATOM 769 C CA . THR A 1 94 ? 5.489 11.959 -5.457 1.00 86.81 94 THR A CA 1
ATOM 770 C C . THR A 1 94 ? 4.876 11.736 -4.073 1.00 86.81 94 THR A C 1
ATOM 772 O O . THR A 1 94 ? 4.539 12.717 -3.409 1.00 86.81 94 THR A O 1
ATOM 775 N N . ALA A 1 95 ? 4.658 10.479 -3.683 1.00 75.81 95 ALA A N 1
ATOM 776 C CA . ALA A 1 95 ? 3.996 10.091 -2.436 1.00 75.81 95 ALA A CA 1
ATOM 777 C C . ALA A 1 95 ? 4.996 9.939 -1.286 1.00 75.81 95 ALA A C 1
ATOM 779 O O . ALA A 1 95 ? 4.691 10.447 -0.186 1.00 75.81 95 ALA A O 1
#

Secondary structure (DSSP, 8-state):
----BTTB-PPPTTTHHHHHHHHHHHHTSHHHHHS-HHHHHHHHHHHHHHH--SSS-HHHHHHHHHHHHHHHTTPPP----GGGHHHHHHHHHT-

Radius of gyration: 13.52 Å; Cα contacts (8 Å, |Δi|>4): 78; chains: 1; bounding box: 39×22×35 Å

Sequence (95 aa):
NQVFVGHHIPPHPQDVQRHMQELVQWLNSEEALQLHPVEYAALAHYKLVYVHPFVDGNGRTSRLLMNLGLMKARYPPITIRKEQRAEYYAALDTA

Organism: NCBI:txid990229

Mean predicted aligned error: 2.74 Å

InterPro domains:
  IPR003812 Fido domain [PF02661] (6-68)
  IPR003812 Fido domain [PS51459] (1-95)
  IPR036597 Fido-like domain superfamily [G3DSA:1.10.3290.10] (1-95)
  IPR036597 Fido-like domain superfamily [SSF140931] (2-93)
  IPR040198 Fido domain-containing protein [PTHR13504] (1-95)

Solvent-accessible surface area (backbone atoms only — not comparable to full-atom values): 5566 Å² total; per-residue (Å²)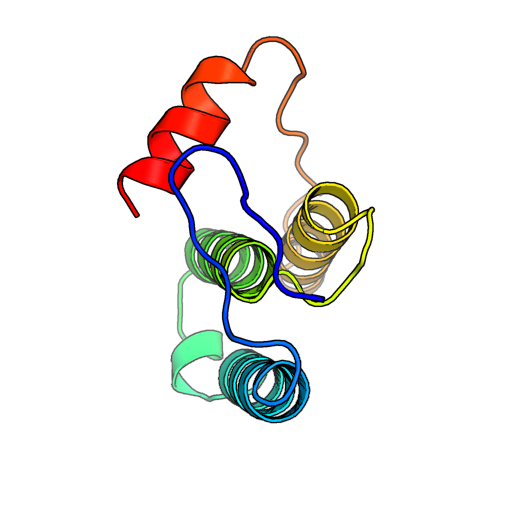: 127,84,69,74,58,90,92,46,71,45,60,52,72,87,47,30,65,58,53,51,51,52,50,56,51,44,74,71,29,71,72,46,69,69,43,58,58,69,57,38,17,51,48,55,20,48,54,46,46,52,45,43,82,50,98,68,58,35,70,60,52,18,54,51,52,20,29,51,46,22,44,75,71,73,40,77,72,79,77,88,51,79,89,44,48,66,61,53,52,55,54,62,76,74,106

Nearest PDB structures (foldseek):
  4u0s-assembly1_A  TM=1.007E+00  e=1.364E-11  Homo sapiens
  4u07-assembly1_A  TM=1.005E+00  e=1.952E-11  Homo sapiens
  4u04-assembly1_A  TM=1.002E+00  e=1.631E-11  Homo sapiens
  6i7k-assembly1_A  TM=1.003E+00  e=1.839E-11  Homo sapiens
  7b80-assembly1_A  TM=9.999E-01  e=2.072E-11  Homo sapiens